Protein AF-A0A933HPY1-F1 (afdb_monomer)

Solvent-accessible surface area (backbone atoms only — not comparable to full-atom values): 9375 Å² total; per-residue (Å²): 114,73,72,60,55,57,53,52,52,54,50,54,54,52,53,55,49,51,52,52,50,50,52,49,50,52,52,54,58,66,64,65,60,61,65,70,69,59,61,72,70,74,73,77,75,78,82,52,69,38,58,51,26,43,52,50,14,51,53,30,35,53,51,12,51,38,25,48,77,38,31,53,68,50,40,40,66,18,56,28,84,60,54,74,68,50,38,51,50,41,28,58,54,15,53,53,32,37,51,48,13,53,52,26,55,61,50,28,78,56,71,84,40,74,68,52,47,48,54,31,48,53,47,32,54,50,34,54,53,49,49,50,56,54,49,49,32,46,73,72,61,61,27,38,81,66,34,47,65,59,51,50,51,43,50,53,49,31,53,50,32,43,52,67,57,70,49,87,78,74,69,88,80,125

Radius of gyration: 28.78 Å; Cα contacts (8 Å, |Δi|>4): 125; chains: 1; bounding box: 41×93×48 Å

Mean predicted aligned error: 12.58 Å

Structure (mmCIF, N/CA/C/O backbone):
data_AF-A0A933HPY1-F1
#
_entry.id   AF-A0A933HPY1-F1
#
loop_
_atom_site.group_PDB
_atom_site.id
_atom_site.type_symbol
_atom_site.label_atom_id
_atom_site.label_alt_id
_atom_site.label_comp_id
_atom_site.label_asym_id
_atom_site.label_entity_id
_atom_site.label_seq_id
_atom_site.pdbx_PDB_ins_code
_atom_site.Cartn_x
_atom_site.Cartn_y
_atom_site.Cartn_z
_atom_site.occupancy
_atom_site.B_iso_or_equiv
_atom_site.auth_seq_id
_atom_site.auth_comp_id
_atom_site.auth_asym_id
_atom_site.auth_atom_id
_atom_site.pdbx_PDB_model_num
ATOM 1 N N . MET A 1 1 ? -21.398 79.860 20.819 1.00 59.62 1 MET A N 1
ATOM 2 C CA . MET A 1 1 ? -22.194 78.677 21.215 1.00 59.62 1 MET A CA 1
ATOM 3 C C . MET A 1 1 ? -22.710 77.888 20.003 1.00 59.62 1 MET A C 1
ATOM 5 O O . MET A 1 1 ? -22.337 76.733 19.887 1.00 59.62 1 MET A O 1
ATOM 9 N N . ALA A 1 2 ? -23.441 78.477 19.041 1.00 58.47 2 ALA A N 1
ATOM 10 C CA . ALA A 1 2 ? -24.028 77.730 17.905 1.00 58.47 2 ALA A CA 1
ATOM 11 C C . ALA A 1 2 ? -23.022 77.028 16.953 1.00 58.47 2 ALA A C 1
ATOM 13 O O . ALA A 1 2 ? -23.295 75.943 16.454 1.00 58.47 2 ALA A O 1
ATOM 14 N N . ARG A 1 3 ? -21.830 77.607 16.740 1.00 51.53 3 ARG A N 1
ATOM 15 C CA . ARG A 1 3 ? -20.789 77.033 15.859 1.00 51.53 3 ARG A CA 1
ATOM 16 C C . ARG A 1 3 ? -20.124 75.760 16.406 1.00 51.53 3 ARG A C 1
ATOM 18 O O . ARG A 1 3 ? -19.636 74.966 15.616 1.00 51.53 3 ARG A O 1
ATOM 25 N N . LEU A 1 4 ? -20.104 75.573 17.730 1.00 56.22 4 LEU A N 1
ATOM 26 C CA . LEU A 1 4 ? -19.510 74.386 18.365 1.00 56.22 4 LEU A CA 1
ATOM 27 C C . LEU A 1 4 ? -20.467 73.188 18.327 1.00 56.22 4 LEU A C 1
ATOM 29 O O . LEU A 1 4 ? -20.022 72.070 18.099 1.00 56.22 4 LEU A O 1
ATOM 33 N N . ALA A 1 5 ? -21.777 73.430 18.451 1.00 60.03 5 ALA A N 1
ATOM 34 C CA . ALA A 1 5 ? -22.790 72.384 18.310 1.00 60.03 5 ALA A CA 1
ATOM 35 C C . ALA A 1 5 ? -22.817 71.800 16.885 1.00 60.03 5 ALA A C 1
ATOM 37 O O . ALA A 1 5 ? -22.837 70.587 16.731 1.00 60.03 5 ALA A O 1
ATOM 38 N N . ALA A 1 6 ? -22.712 72.649 15.854 1.00 60.28 6 ALA A N 1
ATOM 39 C CA . ALA A 1 6 ? -22.696 72.208 14.455 1.00 60.28 6 ALA A CA 1
ATOM 40 C C . ALA A 1 6 ? -21.450 71.379 14.075 1.00 60.28 6 ALA A C 1
ATOM 42 O O . ALA A 1 6 ? -21.525 70.511 13.210 1.00 60.28 6 ALA A O 1
ATOM 43 N N . LEU A 1 7 ? -20.302 71.635 14.717 1.00 55.88 7 LEU A N 1
ATOM 44 C CA . LEU A 1 7 ? -19.085 70.838 14.519 1.00 55.88 7 LEU A CA 1
ATOM 45 C C . LEU A 1 7 ? -19.160 69.488 15.248 1.00 55.88 7 LEU A C 1
ATOM 47 O O . LEU A 1 7 ? -18.634 68.504 14.739 1.00 55.88 7 LEU A O 1
ATOM 51 N N . SER A 1 8 ? -19.847 69.433 16.396 1.00 64.56 8 SER A N 1
ATOM 52 C CA . SER A 1 8 ? -20.102 68.185 17.126 1.00 64.56 8 SER A CA 1
ATOM 53 C C . SER A 1 8 ? -21.007 67.245 16.329 1.00 64.56 8 SER A C 1
ATOM 55 O O . SER A 1 8 ? -20.673 66.079 16.156 1.00 64.56 8 SER A O 1
ATOM 57 N N . THR A 1 9 ? -22.108 67.762 15.774 1.00 67.69 9 THR A N 1
ATOM 58 C CA . THR A 1 9 ? -23.056 66.960 14.983 1.00 67.69 9 THR A CA 1
ATOM 59 C C . THR A 1 9 ? -22.447 66.476 13.668 1.00 67.69 9 THR A C 1
ATOM 61 O O . THR A 1 9 ? -22.683 65.346 13.257 1.00 67.69 9 THR A O 1
ATOM 64 N N . ALA A 1 10 ? -21.615 67.302 13.022 1.00 63.12 10 ALA A N 1
ATOM 65 C CA . ALA A 1 10 ? -20.914 66.905 11.802 1.00 63.12 10 ALA A CA 1
ATOM 66 C C . ALA A 1 10 ? -19.878 65.793 12.055 1.00 63.12 10 ALA A C 1
ATOM 68 O O . ALA A 1 10 ? -19.664 64.952 11.185 1.00 63.12 10 ALA A O 1
ATOM 69 N N . GLY A 1 11 ? -19.250 65.768 13.238 1.00 64.75 11 GLY A N 1
ATOM 70 C CA . GLY A 1 11 ? -18.350 64.686 13.645 1.00 64.75 11 GLY A CA 1
ATOM 71 C C . GLY A 1 11 ? -19.079 63.351 13.817 1.00 64.75 11 GLY A C 1
ATOM 72 O O . GLY A 1 11 ? -18.647 62.345 13.256 1.00 64.75 11 GLY A O 1
ATOM 73 N N . GLU A 1 12 ? -20.221 63.359 14.509 1.00 69.62 12 GLU A N 1
ATOM 74 C CA . GLU A 1 12 ? -21.038 62.157 14.741 1.00 69.62 12 GLU A CA 1
ATOM 75 C C . GLU A 1 12 ? -21.613 61.575 13.438 1.00 69.62 12 GLU A C 1
ATOM 77 O O . GLU A 1 12 ? -21.634 60.357 13.254 1.00 69.62 12 GLU A O 1
ATOM 82 N N . GLU A 1 13 ? -22.031 62.419 12.488 1.00 66.38 13 GLU A N 1
ATOM 83 C CA . GLU A 1 13 ? -22.542 61.956 11.189 1.00 66.38 13 GLU A CA 1
ATOM 84 C C . GLU A 1 13 ? -21.464 61.272 10.331 1.00 66.38 13 GLU A C 1
ATOM 86 O O . GLU A 1 13 ? -21.745 60.278 9.650 1.00 66.38 13 GLU A O 1
ATOM 91 N N . VAL A 1 14 ? -20.219 61.759 10.383 1.00 68.56 14 VAL A N 1
ATOM 92 C CA . VAL A 1 14 ? -19.082 61.150 9.671 1.00 68.56 14 VAL A CA 1
ATOM 93 C C . VAL A 1 14 ? -18.696 59.810 10.302 1.00 68.56 14 VAL A C 1
ATOM 95 O O . VAL A 1 14 ? -18.417 58.848 9.580 1.00 68.56 14 VAL A O 1
ATOM 98 N N . GLU A 1 15 ? -18.735 59.711 11.630 1.00 72.50 15 GLU A N 1
ATOM 99 C CA . GLU A 1 15 ? -18.436 58.477 12.361 1.00 72.50 15 GLU A CA 1
ATOM 100 C C . GLU A 1 15 ? -19.487 57.388 12.081 1.00 72.50 15 GLU A C 1
ATOM 102 O O . GLU A 1 15 ? -19.137 56.273 11.684 1.00 72.50 15 GLU A O 1
ATOM 107 N N . LEU A 1 16 ? -20.777 57.744 12.108 1.00 69.06 16 LEU A N 1
ATOM 108 C CA . LEU A 1 16 ? -21.887 56.847 11.756 1.00 69.06 16 LEU A CA 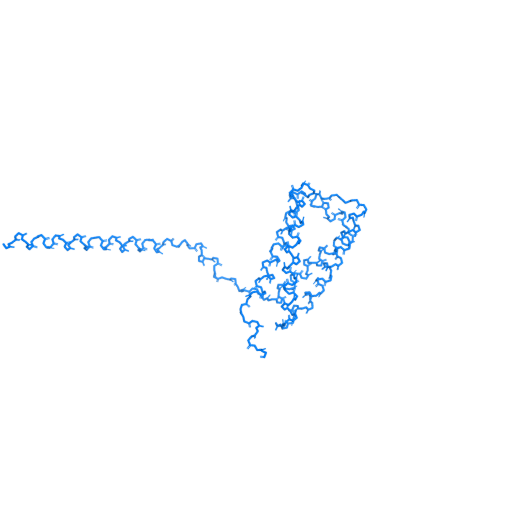1
ATOM 109 C C . LEU A 1 16 ? -21.843 56.381 10.290 1.00 69.06 16 LEU A C 1
ATOM 111 O O . LEU A 1 16 ? -22.226 55.247 9.982 1.00 69.06 16 LEU A O 1
ATOM 115 N N . SER A 1 17 ? -21.383 57.231 9.367 1.00 77.62 17 SER A N 1
ATOM 116 C CA . SER A 1 17 ? -21.189 56.860 7.959 1.00 77.62 17 SER A CA 1
ATOM 117 C C . SER A 1 17 ? -20.082 55.813 7.802 1.00 77.62 17 SER A C 1
ATOM 119 O O . SER A 1 17 ? -20.268 54.818 7.094 1.00 77.62 17 SER A O 1
ATOM 121 N N . ASN A 1 18 ? -18.956 55.993 8.494 1.00 79.19 18 ASN A N 1
ATOM 122 C CA . ASN A 1 18 ? -17.835 55.054 8.452 1.00 79.19 18 ASN A CA 1
ATOM 123 C C . ASN A 1 18 ? -18.205 53.696 9.059 1.00 79.19 18 ASN A C 1
ATOM 125 O O . ASN A 1 18 ? -17.916 52.664 8.453 1.00 79.19 18 ASN A O 1
ATOM 129 N N . GLU A 1 19 ? -18.909 53.671 10.192 1.00 80.38 19 GLU A N 1
ATOM 130 C CA . GLU A 1 19 ? -19.379 52.419 10.795 1.00 80.38 19 GLU A CA 1
ATOM 131 C C . GLU A 1 19 ? -20.317 51.651 9.859 1.00 80.38 19 GLU A C 1
ATOM 133 O O . GLU A 1 19 ? -20.156 50.446 9.661 1.00 80.38 19 GLU A O 1
ATOM 138 N N . ARG A 1 20 ? -21.258 52.344 9.205 1.00 81.81 20 ARG A N 1
ATOM 139 C CA . ARG A 1 20 ? -22.164 51.718 8.230 1.00 81.81 20 ARG A CA 1
ATOM 140 C C . ARG A 1 20 ? -21.413 51.144 7.031 1.00 81.81 20 ARG A C 1
ATOM 142 O O . ARG A 1 20 ? -21.762 50.057 6.571 1.00 81.81 20 ARG A O 1
ATOM 149 N N . GLN A 1 21 ? -20.376 51.825 6.545 1.00 78.69 21 GLN A N 1
ATOM 150 C CA . GLN A 1 21 ? -19.538 51.323 5.453 1.00 78.69 21 GLN A CA 1
ATOM 151 C C . GLN A 1 21 ? -18.713 50.101 5.866 1.00 78.69 21 GLN A C 1
ATOM 153 O O . GLN A 1 21 ? -18.632 49.139 5.102 1.00 78.69 21 GLN A O 1
ATOM 158 N N . VAL A 1 22 ? -18.160 50.094 7.081 1.00 76.81 22 VAL A N 1
ATOM 159 C CA . VAL A 1 22 ? -17.420 48.947 7.628 1.00 76.81 22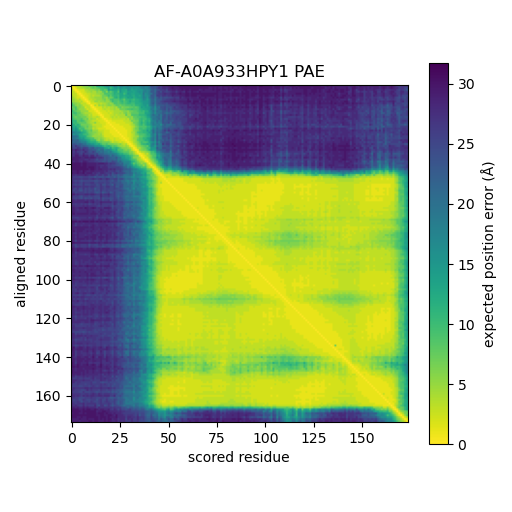 VAL A CA 1
ATOM 160 C C . VAL A 1 22 ? -18.348 47.750 7.824 1.00 76.81 22 VAL A C 1
ATOM 162 O O . VAL A 1 22 ? -18.015 46.644 7.399 1.00 76.81 22 VAL A O 1
ATOM 165 N N . LEU A 1 23 ? -19.542 47.953 8.387 1.00 77.69 23 LEU A N 1
ATOM 166 C CA . LEU A 1 23 ? -20.532 46.887 8.554 1.00 77.69 23 LEU A CA 1
ATOM 167 C C . LEU A 1 23 ? -21.013 46.339 7.208 1.00 77.69 23 LEU A C 1
ATOM 169 O O . LEU A 1 23 ? -21.127 45.123 7.050 1.00 77.69 23 LEU A O 1
ATOM 173 N N . PHE A 1 24 ? -21.218 47.202 6.212 1.00 76.62 24 PHE A N 1
ATOM 174 C CA . PHE A 1 24 ? -21.558 46.776 4.857 1.00 76.62 24 PHE A CA 1
ATOM 175 C C . PHE A 1 24 ? -20.419 45.975 4.208 1.00 76.62 24 PHE A C 1
ATOM 177 O O . PHE A 1 24 ? -20.658 44.899 3.658 1.00 76.62 24 PHE A O 1
ATOM 184 N N . ALA A 1 25 ? -19.168 46.430 4.333 1.00 72.31 25 ALA A N 1
ATOM 185 C CA . ALA A 1 25 ? -17.995 45.717 3.830 1.00 72.31 25 ALA A CA 1
ATOM 186 C C . ALA A 1 25 ? -17.813 44.347 4.506 1.00 72.31 25 ALA A C 1
ATOM 188 O O . ALA A 1 25 ? -17.561 43.353 3.822 1.00 72.31 25 ALA A O 1
ATOM 189 N N . LEU A 1 26 ? -18.017 44.259 5.825 1.00 74.62 26 LEU A N 1
ATOM 190 C CA . LEU A 1 26 ? -17.985 43.002 6.579 1.00 74.62 26 LEU A CA 1
ATOM 191 C C . LEU A 1 26 ? -19.121 42.058 6.168 1.00 74.62 26 LEU A C 1
ATOM 193 O O . LEU A 1 26 ? -18.908 40.851 6.041 1.00 74.62 26 LEU A O 1
ATOM 197 N N . GLN A 1 27 ? -20.317 42.587 5.911 1.00 78.88 27 GLN A N 1
ATOM 198 C CA . GLN A 1 27 ? -21.464 41.797 5.468 1.00 78.88 27 GLN A CA 1
ATOM 199 C C . GLN A 1 27 ? -21.262 41.238 4.052 1.00 78.88 27 GLN A C 1
ATOM 201 O O . GLN A 1 27 ? -21.536 40.060 3.814 1.00 78.88 27 GLN A O 1
ATOM 206 N N . VAL A 1 28 ? -20.698 42.031 3.136 1.00 69.19 28 VAL A N 1
ATOM 207 C CA . VAL A 1 28 ? -20.332 41.589 1.780 1.00 69.19 28 VAL A CA 1
ATOM 208 C C . VAL A 1 28 ? -19.180 40.579 1.814 1.00 69.19 28 VAL A C 1
ATOM 210 O O . VAL A 1 28 ? -19.242 39.561 1.124 1.00 69.19 28 VAL A O 1
ATOM 213 N N . ALA A 1 29 ? -18.157 40.797 2.647 1.00 62.09 29 ALA A N 1
ATOM 214 C CA . ALA A 1 29 ? -17.054 39.851 2.829 1.00 62.09 29 ALA A CA 1
ATOM 215 C C . ALA A 1 29 ? -17.542 38.504 3.393 1.00 62.09 29 ALA A C 1
ATOM 217 O O . ALA A 1 29 ? -17.118 37.448 2.924 1.00 62.09 29 ALA A O 1
ATOM 218 N N . ARG A 1 30 ? -18.500 38.523 4.330 1.00 63.53 30 ARG A N 1
ATOM 219 C CA . ARG A 1 30 ? -19.129 37.318 4.897 1.00 63.53 30 ARG A CA 1
ATOM 220 C C . ARG A 1 30 ? -20.013 36.570 3.892 1.00 63.53 30 ARG A C 1
ATOM 222 O O . ARG A 1 30 ? -20.134 35.352 3.992 1.00 63.53 30 ARG A O 1
ATOM 229 N N . GLN A 1 31 ? -20.618 37.264 2.926 1.00 63.78 31 GLN A N 1
ATOM 230 C CA . GLN A 1 31 ? -21.444 36.649 1.877 1.00 63.78 31 GLN A CA 1
ATOM 231 C C . GLN A 1 31 ? -20.636 36.032 0.725 1.00 63.78 31 GLN A C 1
ATOM 233 O O . GLN A 1 31 ? -21.174 35.225 -0.029 1.00 63.78 31 GLN A O 1
ATOM 238 N N . ARG A 1 32 ? -19.337 36.335 0.609 1.00 57.72 32 ARG A N 1
ATOM 239 C CA . ARG A 1 32 ? -18.425 35.724 -0.372 1.00 57.72 32 ARG A CA 1
ATOM 240 C C . ARG A 1 32 ? -17.769 34.438 0.137 1.00 57.72 32 ARG A C 1
ATOM 242 O O . ARG A 1 32 ? -16.607 34.180 -0.161 1.00 57.72 32 ARG A O 1
ATOM 249 N N . VAL A 1 33 ? -18.497 33.604 0.874 1.00 57.22 33 VAL A N 1
ATOM 250 C CA . VAL A 1 33 ? -18.100 32.197 1.015 1.00 57.22 33 VAL A CA 1
ATOM 251 C C . VAL A 1 33 ? -18.702 31.466 -0.184 1.00 57.22 33 VAL A C 1
ATOM 253 O O . VAL A 1 33 ? -19.914 31.242 -0.195 1.00 57.22 33 VAL A O 1
ATOM 256 N N . PRO A 1 34 ? -17.918 31.144 -1.231 1.00 50.94 34 PRO A N 1
ATOM 257 C CA . PRO A 1 34 ? -18.451 30.467 -2.401 1.00 50.94 34 PRO A CA 1
ATOM 258 C C . PRO A 1 34 ? -19.108 29.154 -1.970 1.00 50.94 34 PRO A C 1
ATOM 260 O O . PRO A 1 34 ? -18.490 28.293 -1.343 1.00 50.94 34 PRO A O 1
ATOM 263 N N . SER A 1 35 ? -20.378 29.004 -2.335 1.00 55.34 35 SER A N 1
ATOM 264 C CA . SER A 1 35 ? -21.245 27.844 -2.090 1.00 55.34 35 SER A CA 1
ATOM 265 C C . SER A 1 35 ? -20.639 26.505 -2.536 1.00 55.34 35 SER A C 1
ATOM 267 O O . SER A 1 35 ? -21.053 25.451 -2.059 1.00 55.34 35 SER A O 1
ATOM 269 N N . VAL A 1 36 ? -19.603 26.543 -3.376 1.00 52.84 36 VAL A N 1
ATOM 270 C CA . VAL A 1 36 ? -18.793 25.390 -3.791 1.00 52.84 36 VAL A CA 1
ATOM 271 C C . VAL A 1 36 ? -18.059 24.736 -2.608 1.00 52.84 36 VAL A C 1
ATOM 273 O O . VAL A 1 36 ? -18.010 23.511 -2.531 1.00 52.84 36 VAL A O 1
ATOM 276 N N . ILE A 1 37 ? -17.567 25.512 -1.632 1.00 51.62 37 ILE A N 1
ATOM 277 C CA . ILE A 1 37 ? -16.881 24.967 -0.441 1.00 51.62 37 ILE A CA 1
ATOM 278 C C . ILE A 1 37 ? -17.879 24.257 0.490 1.00 51.62 37 ILE A C 1
ATOM 280 O O . ILE A 1 37 ? -17.556 23.243 1.109 1.00 51.62 37 ILE A O 1
ATOM 284 N N . LEU A 1 38 ? -19.124 24.741 0.550 1.00 49.56 38 LEU A N 1
ATOM 285 C CA . LEU A 1 38 ? -20.181 24.156 1.381 1.00 49.56 38 LEU A CA 1
ATOM 286 C C . LEU A 1 38 ? -20.810 22.898 0.758 1.00 49.56 38 LEU A C 1
ATOM 288 O O . LEU A 1 38 ? -21.282 22.028 1.491 1.00 49.56 38 LEU A O 1
ATOM 292 N N . ALA A 1 39 ? -20.801 22.769 -0.571 1.00 49.28 39 ALA A N 1
ATOM 293 C CA . ALA A 1 39 ? -21.365 21.611 -1.266 1.00 49.28 39 ALA A CA 1
ATOM 294 C C . ALA A 1 39 ? -20.513 20.335 -1.104 1.00 49.28 39 ALA A C 1
ATOM 296 O O . ALA A 1 39 ? -21.068 19.242 -1.010 1.00 49.28 39 ALA A O 1
ATOM 297 N N . VAL A 1 40 ? -19.186 20.460 -0.978 1.00 52.22 40 VAL A N 1
ATOM 298 C CA . VAL A 1 40 ? -18.273 19.320 -0.740 1.00 52.22 40 VAL A CA 1
ATOM 299 C C . VAL A 1 40 ? -18.460 18.697 0.655 1.00 52.22 40 VAL A C 1
ATOM 301 O O . VAL A 1 40 ? -18.217 17.510 0.849 1.00 52.22 40 VAL A O 1
ATOM 304 N N . GLN A 1 41 ? -18.944 19.464 1.635 1.00 50.50 41 GLN A N 1
ATOM 305 C CA . GLN A 1 41 ? -19.038 19.034 3.037 1.00 50.50 41 GLN A CA 1
ATOM 306 C C . GLN A 1 41 ? -20.284 18.190 3.367 1.00 50.50 41 GLN A C 1
ATOM 308 O O . GLN A 1 41 ? -20.329 17.553 4.416 1.00 50.50 41 GLN A O 1
ATOM 313 N N . LYS A 1 42 ? -21.322 18.175 2.520 1.00 46.34 42 LYS A N 1
ATOM 314 C CA . LYS A 1 42 ? -22.682 17.828 2.982 1.00 46.34 42 LYS A CA 1
ATOM 315 C C . LYS A 1 42 ? -23.138 16.370 2.809 1.00 46.34 42 LYS A C 1
ATOM 317 O O . LYS A 1 42 ? -24.265 16.075 3.191 1.00 46.34 42 LYS A O 1
ATOM 322 N N . GLY A 1 43 ? -22.318 15.455 2.277 1.00 45.44 43 GLY A N 1
ATOM 323 C CA . GLY A 1 43 ? -22.812 14.110 1.912 1.00 45.44 43 GLY A CA 1
ATOM 324 C C . GLY A 1 43 ? -21.910 12.899 2.169 1.00 45.44 43 GLY A C 1
ATOM 325 O O . GLY A 1 43 ? -22.402 11.772 2.140 1.00 45.44 43 GLY A O 1
ATOM 326 N N . ALA A 1 44 ? -20.615 13.071 2.435 1.00 52.62 44 ALA A N 1
ATOM 327 C CA . ALA A 1 44 ? -19.721 11.926 2.598 1.00 52.62 44 ALA A CA 1
ATOM 328 C C . ALA A 1 44 ? -19.763 11.405 4.041 1.00 52.62 44 ALA A C 1
ATOM 330 O O . ALA A 1 44 ? -19.087 11.921 4.930 1.00 52.62 44 ALA A O 1
ATOM 331 N N . LYS A 1 45 ? -20.546 10.348 4.287 1.00 70.31 45 LYS A N 1
ATOM 332 C CA . LYS A 1 45 ? -20.397 9.566 5.520 1.00 70.31 45 LYS A CA 1
ATOM 333 C C . LYS A 1 45 ? -18.944 9.066 5.582 1.00 70.31 45 LYS A C 1
ATOM 335 O O . LYS A 1 45 ? -18.519 8.408 4.630 1.00 70.31 45 LYS A O 1
ATOM 340 N N . PRO A 1 46 ? -18.182 9.347 6.656 1.00 75.56 46 PRO A N 1
ATOM 341 C CA . PRO A 1 46 ? -16.789 8.931 6.736 1.00 75.56 46 PRO A CA 1
ATOM 342 C C . PRO A 1 46 ? -16.697 7.414 6.572 1.00 75.56 46 PRO A C 1
ATOM 344 O O . PRO A 1 46 ? -17.451 6.663 7.203 1.00 75.56 46 PRO A O 1
ATOM 347 N N . MET A 1 47 ? -15.797 6.974 5.690 1.00 87.19 47 MET A N 1
ATOM 348 C CA . MET A 1 47 ? -15.599 5.557 5.401 1.00 87.19 47 MET A CA 1
ATOM 349 C C . MET A 1 47 ? -15.266 4.805 6.695 1.00 87.19 47 MET A C 1
ATOM 351 O O . MET A 1 47 ? -14.518 5.286 7.548 1.00 87.19 47 MET A O 1
ATOM 355 N N . LYS A 1 48 ? -15.835 3.608 6.855 1.00 92.56 48 LYS A N 1
ATOM 356 C CA . LYS A 1 48 ? -15.493 2.726 7.974 1.00 92.56 48 LYS A CA 1
ATOM 357 C C . LYS A 1 48 ? -14.117 2.102 7.739 1.00 92.56 48 LYS A C 1
ATOM 359 O O . LYS A 1 48 ? -13.802 1.740 6.608 1.00 92.56 48 LYS A O 1
ATOM 364 N N . LEU A 1 49 ? -13.355 1.883 8.814 1.00 93.75 49 LEU A N 1
ATOM 365 C CA . LEU A 1 49 ? -12.061 1.189 8.751 1.00 93.75 49 LEU A CA 1
ATOM 366 C C . LEU A 1 49 ? -12.186 -0.189 8.083 1.00 93.75 49 LEU A C 1
ATOM 368 O O . LEU A 1 49 ? -11.340 -0.573 7.287 1.00 93.75 49 LEU A O 1
ATOM 372 N N . SER A 1 50 ? -13.286 -0.897 8.342 1.00 95.00 50 SER A N 1
ATOM 373 C CA . SER A 1 50 ? -13.569 -2.191 7.720 1.00 95.00 50 SER A CA 1
ATOM 374 C C . SER A 1 50 ? -13.680 -2.123 6.197 1.00 95.00 50 SER A C 1
ATOM 376 O O . SER A 1 50 ? -13.170 -2.989 5.491 1.00 95.00 50 SER A O 1
ATOM 378 N N . THR A 1 51 ? -14.331 -1.085 5.673 1.00 96.56 51 THR A N 1
ATOM 379 C CA . THR A 1 51 ? -14.441 -0.855 4.231 1.00 96.56 51 THR A CA 1
ATOM 380 C C . THR A 1 51 ? -13.084 -0.496 3.645 1.00 96.56 51 THR A C 1
ATOM 382 O O . THR A 1 51 ? -12.702 -1.053 2.621 1.00 96.56 51 THR A O 1
ATOM 385 N N . PHE A 1 52 ? -12.333 0.374 4.321 1.00 97.12 52 PHE A N 1
ATOM 386 C CA . PHE A 1 52 ? -10.995 0.759 3.887 1.00 97.12 52 PHE A CA 1
ATOM 387 C C . PHE A 1 52 ? -10.041 -0.439 3.816 1.00 97.12 52 PHE A C 1
ATOM 389 O O . PHE A 1 52 ? -9.434 -0.666 2.775 1.00 97.12 52 PHE A O 1
ATOM 396 N N . LEU A 1 53 ? -9.968 -1.256 4.871 1.00 97.88 53 LEU A N 1
ATOM 397 C CA . LEU A 1 53 ? -9.121 -2.452 4.893 1.00 97.88 53 LEU A CA 1
ATOM 398 C C . LEU A 1 53 ? -9.549 -3.486 3.844 1.00 97.88 53 LEU A C 1
ATOM 400 O O . LEU A 1 53 ? -8.696 -4.153 3.273 1.00 97.88 53 LEU A O 1
ATOM 404 N N . ALA A 1 54 ? -10.844 -3.596 3.531 1.00 98.31 54 ALA A N 1
ATOM 405 C CA . ALA A 1 54 ? -11.301 -4.447 2.433 1.00 98.31 54 ALA A CA 1
ATOM 406 C C . ALA A 1 54 ? -10.812 -3.942 1.063 1.00 98.31 54 ALA A C 1
ATOM 408 O O . ALA A 1 54 ? -10.360 -4.740 0.247 1.00 98.31 54 ALA A O 1
ATOM 409 N N . ILE A 1 55 ? -10.879 -2.630 0.819 1.00 98.06 55 ILE A N 1
ATOM 410 C CA . ILE A 1 55 ? -10.381 -2.013 -0.419 1.00 98.06 55 ILE A CA 1
ATOM 411 C C . ILE A 1 55 ? -8.862 -2.184 -0.520 1.00 98.06 55 ILE A C 1
ATOM 413 O O . ILE A 1 55 ? -8.371 -2.643 -1.548 1.00 98.06 55 ILE A O 1
ATOM 417 N N . ALA A 1 56 ? -8.128 -1.887 0.556 1.00 97.81 56 ALA A N 1
ATOM 418 C CA . ALA A 1 56 ? -6.683 -2.080 0.615 1.00 97.81 56 ALA A CA 1
ATOM 419 C C . ALA A 1 56 ? -6.308 -3.544 0.343 1.00 97.81 56 ALA A C 1
ATOM 421 O O . ALA A 1 56 ? -5.431 -3.799 -0.474 1.00 97.81 56 ALA A O 1
ATOM 422 N N . ALA A 1 57 ? -7.019 -4.506 0.944 1.00 98.50 57 ALA A N 1
ATOM 423 C CA . ALA A 1 57 ? -6.796 -5.930 0.698 1.00 98.50 57 ALA A CA 1
ATOM 424 C C . ALA A 1 57 ? -6.897 -6.290 -0.790 1.00 98.50 57 ALA A C 1
ATOM 426 O O . ALA A 1 57 ? -6.040 -6.992 -1.318 1.00 98.50 57 ALA A O 1
ATOM 427 N N . VAL A 1 58 ? -7.928 -5.790 -1.476 1.00 98.38 58 VAL A N 1
ATOM 428 C CA . VAL A 1 58 ? -8.125 -6.047 -2.909 1.00 98.38 58 VAL A CA 1
ATOM 429 C C . VAL A 1 58 ? -7.017 -5.406 -3.743 1.00 98.38 58 VAL A C 1
ATOM 431 O O . VAL A 1 58 ? -6.486 -6.063 -4.631 1.00 98.38 58 VAL A O 1
ATOM 434 N N . ILE A 1 59 ? -6.634 -4.162 -3.446 1.00 97.62 59 ILE A N 1
ATOM 435 C CA . ILE A 1 59 ? -5.572 -3.458 -4.182 1.00 97.62 59 ILE A CA 1
ATOM 436 C C . ILE A 1 59 ? -4.237 -4.196 -4.038 1.00 97.62 59 ILE A C 1
ATOM 438 O O . ILE A 1 59 ? -3.641 -4.569 -5.046 1.00 97.62 59 ILE A O 1
ATOM 442 N N . TYR A 1 60 ? -3.808 -4.474 -2.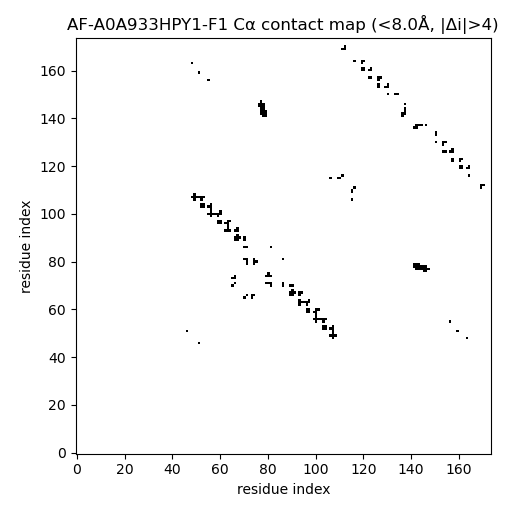804 1.00 98.00 60 TYR A N 1
ATOM 443 C CA . TYR A 1 60 ? -2.580 -5.228 -2.541 1.00 98.00 60 TYR A CA 1
ATOM 444 C C . TYR A 1 60 ? -2.625 -6.631 -3.157 1.00 98.00 60 TYR A C 1
ATOM 446 O O . TYR A 1 60 ? -1.614 -7.113 -3.657 1.00 98.00 60 TYR A O 1
ATOM 454 N N . GLY A 1 61 ? -3.798 -7.271 -3.169 1.00 98.00 61 GLY A N 1
ATOM 455 C CA . GLY A 1 61 ? -3.993 -8.569 -3.805 1.00 98.00 61 GLY A CA 1
ATOM 456 C C . GLY A 1 61 ? -3.814 -8.516 -5.322 1.00 98.00 61 GLY A C 1
ATOM 457 O O . GLY A 1 61 ? -3.113 -9.355 -5.873 1.00 98.00 61 GLY A O 1
ATOM 458 N N . ILE A 1 62 ? -4.401 -7.526 -6.002 1.00 96.19 62 ILE A N 1
ATOM 459 C CA . ILE A 1 62 ? -4.278 -7.367 -7.460 1.00 96.19 62 ILE A CA 1
ATOM 460 C C . ILE A 1 62 ? -2.827 -7.082 -7.855 1.00 96.19 62 ILE A C 1
ATOM 462 O O . ILE A 1 62 ? -2.307 -7.752 -8.746 1.00 96.19 62 ILE A O 1
ATOM 466 N N . PHE A 1 63 ? -2.172 -6.131 -7.182 1.00 94.25 63 PHE A N 1
ATOM 467 C CA . PHE A 1 63 ? -0.769 -5.800 -7.448 1.00 94.25 63 PHE A CA 1
ATOM 468 C C . PHE A 1 63 ? 0.142 -6.988 -7.144 1.00 94.25 63 PHE A C 1
ATOM 470 O O . PHE A 1 63 ? 0.886 -7.428 -8.015 1.00 94.25 63 PHE A O 1
ATOM 477 N N . GLY A 1 64 ? 0.002 -7.588 -5.9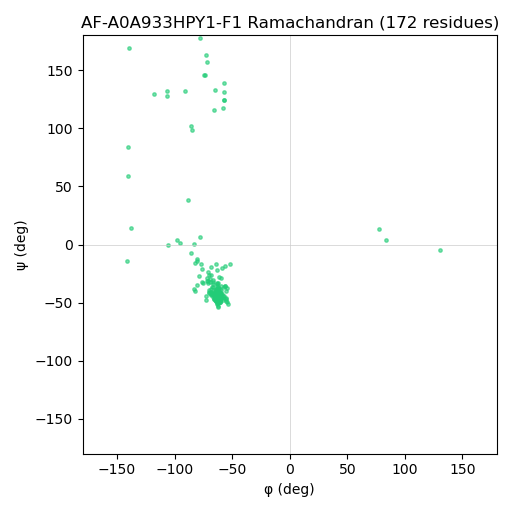59 1.00 96.81 64 GLY A N 1
ATOM 478 C CA . GLY A 1 64 ? 0.806 -8.736 -5.556 1.00 96.81 64 GLY A CA 1
ATOM 479 C C . GLY A 1 64 ? 0.638 -9.940 -6.484 1.00 96.81 64 GLY A C 1
ATOM 480 O O . GLY A 1 64 ? 1.620 -10.567 -6.860 1.00 96.81 64 GLY A O 1
ATOM 481 N N . VAL A 1 65 ? -0.580 -10.265 -6.922 1.00 97.94 65 VAL A N 1
ATOM 482 C CA . VAL A 1 65 ? -0.792 -11.369 -7.875 1.00 97.94 65 VAL A CA 1
ATOM 483 C C . VAL A 1 65 ? -0.227 -11.030 -9.257 1.00 97.94 65 VAL A C 1
ATOM 485 O O . VAL A 1 65 ? 0.417 -11.883 -9.869 1.00 97.94 65 VAL A O 1
ATOM 488 N N . GLY A 1 66 ? -0.433 -9.804 -9.745 1.00 96.00 66 GLY A N 1
ATOM 489 C CA . GLY A 1 66 ? 0.088 -9.357 -11.038 1.00 96.00 66 GLY A CA 1
ATOM 490 C C . GLY A 1 66 ? 1.615 -9.409 -11.102 1.00 96.00 66 GLY A C 1
ATOM 491 O O . GLY A 1 66 ? 2.179 -10.019 -12.012 1.00 96.00 66 GLY A O 1
ATOM 492 N N . GLU A 1 67 ? 2.279 -8.848 -10.095 1.00 95.62 67 GLU A N 1
ATOM 493 C CA . GLU A 1 67 ? 3.738 -8.818 -9.972 1.00 95.62 67 GLU A CA 1
ATOM 494 C C . GLU A 1 67 ? 4.341 -10.201 -9.700 1.00 95.62 67 GLU A C 1
ATOM 496 O O . GLU A 1 67 ? 5.440 -10.501 -10.167 1.00 95.62 67 GLU A O 1
ATOM 501 N N . LEU A 1 68 ? 3.628 -11.082 -8.994 1.00 97.81 68 LEU A N 1
ATOM 502 C CA . LEU A 1 68 ? 4.107 -12.438 -8.736 1.00 97.81 68 LEU A CA 1
ATOM 503 C C . LEU A 1 68 ? 4.048 -13.319 -9.995 1.00 97.81 68 LEU A C 1
ATOM 505 O O . LEU A 1 68 ? 5.009 -14.026 -10.314 1.00 97.81 68 LEU A O 1
ATOM 509 N N . LEU A 1 69 ? 2.918 -13.300 -10.707 1.00 97.75 69 LEU A N 1
ATOM 510 C CA . LEU A 1 69 ? 2.681 -14.204 -11.836 1.00 97.75 69 LEU A CA 1
ATOM 511 C C . LEU A 1 69 ? 3.315 -13.699 -13.133 1.00 97.75 69 LEU A C 1
ATOM 513 O O . LEU A 1 69 ? 3.873 -14.491 -13.893 1.00 97.75 69 LEU A O 1
ATOM 517 N N . ALA A 1 70 ? 3.249 -12.393 -13.384 1.00 96.62 70 ALA A N 1
ATOM 518 C CA . ALA A 1 70 ? 3.633 -11.791 -14.656 1.00 96.62 70 ALA A CA 1
ATOM 519 C C . ALA A 1 70 ? 4.372 -10.450 -14.454 1.00 96.62 70 ALA A C 1
ATOM 521 O O . ALA A 1 70 ? 3.923 -9.425 -14.969 1.00 96.62 70 ALA A O 1
ATOM 522 N N . PRO A 1 71 ? 5.513 -10.424 -13.731 1.00 96.31 71 PRO A N 1
ATOM 523 C CA . PRO A 1 71 ? 6.197 -9.182 -13.349 1.00 96.31 71 PRO A CA 1
ATOM 524 C C . PRO A 1 71 ? 6.577 -8.309 -14.547 1.00 96.31 71 PRO A C 1
ATOM 526 O O . PRO A 1 71 ? 6.361 -7.101 -14.523 1.00 96.31 71 PRO A O 1
ATOM 529 N N . ALA A 1 72 ? 7.117 -8.915 -15.611 1.00 95.62 72 ALA A N 1
ATOM 530 C CA . ALA A 1 72 ? 7.551 -8.181 -16.797 1.00 95.62 72 ALA A CA 1
ATOM 531 C C . ALA A 1 72 ? 6.365 -7.529 -17.519 1.00 95.62 72 ALA A C 1
ATOM 533 O O . ALA A 1 72 ? 6.436 -6.366 -17.894 1.00 95.62 72 ALA A O 1
ATOM 534 N N . GLN A 1 73 ? 5.260 -8.255 -17.678 1.00 95.75 73 GLN A N 1
ATOM 535 C CA . GLN A 1 73 ? 4.055 -7.757 -18.336 1.00 95.75 73 GLN A CA 1
ATOM 536 C C . GLN A 1 73 ? 3.355 -6.702 -17.480 1.00 95.75 73 GLN A C 1
ATOM 538 O O . GLN A 1 73 ? 2.893 -5.694 -18.007 1.00 95.75 73 GLN A O 1
ATOM 543 N N . PHE A 1 74 ? 3.296 -6.923 -16.166 1.00 94.19 74 PHE A N 1
ATOM 544 C CA . PHE A 1 74 ? 2.667 -6.007 -15.227 1.00 94.19 74 PHE A CA 1
ATOM 545 C C . PHE A 1 74 ? 3.400 -4.663 -15.205 1.00 94.19 74 PHE A C 1
ATOM 547 O O . PHE A 1 74 ? 2.783 -3.625 -15.443 1.00 94.19 74 PHE A O 1
ATOM 554 N N . LEU A 1 75 ? 4.724 -4.676 -15.026 1.00 92.50 75 LEU A N 1
ATOM 555 C CA . LEU A 1 75 ? 5.521 -3.449 -14.979 1.00 92.50 75 LEU A CA 1
ATOM 556 C C . LEU A 1 75 ? 5.762 -2.815 -16.362 1.00 92.50 75 LEU A C 1
ATOM 558 O O . LEU A 1 75 ? 5.936 -1.598 -16.444 1.00 92.50 75 LEU A O 1
ATOM 562 N N . ALA A 1 76 ? 5.638 -3.565 -17.464 1.00 93.12 76 ALA A N 1
ATOM 563 C CA . ALA A 1 76 ? 5.651 -2.986 -18.812 1.00 93.12 76 ALA A CA 1
ATOM 564 C C . ALA A 1 76 ? 4.501 -1.990 -19.044 1.00 93.12 76 ALA A C 1
ATOM 566 O O . ALA A 1 76 ? 4.671 -1.034 -19.798 1.00 93.12 76 ALA A O 1
ATOM 567 N N . THR A 1 77 ? 3.360 -2.142 -18.356 1.00 89.69 77 THR A N 1
ATOM 568 C CA . THR A 1 77 ? 2.265 -1.148 -18.412 1.00 89.69 77 THR A CA 1
ATOM 569 C C . THR A 1 77 ? 2.678 0.222 -17.863 1.00 89.69 77 THR A C 1
ATOM 571 O O . THR A 1 77 ? 2.095 1.240 -18.227 1.00 89.69 77 THR A O 1
ATOM 574 N N . MET A 1 78 ? 3.723 0.248 -17.032 1.00 88.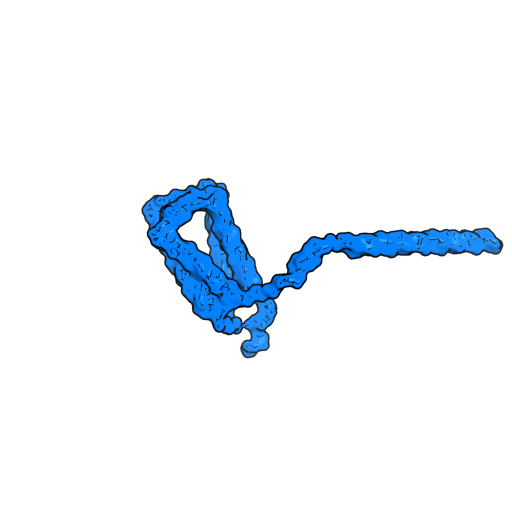19 78 MET A N 1
ATOM 575 C CA . MET A 1 78 ? 4.330 1.444 -16.449 1.00 88.19 78 MET A CA 1
ATOM 576 C C . MET A 1 78 ? 5.578 1.895 -17.227 1.00 88.19 78 MET A C 1
ATOM 578 O O . MET A 1 78 ? 6.241 2.857 -16.840 1.00 88.19 78 MET A O 1
ATOM 582 N N . GLY A 1 79 ? 5.902 1.231 -18.340 1.00 89.44 79 GLY A N 1
ATOM 583 C CA . GLY A 1 79 ? 7.087 1.501 -19.157 1.00 89.44 79 GLY A CA 1
ATOM 584 C C . GLY A 1 79 ? 8.392 0.952 -18.578 1.00 89.44 79 GLY A C 1
ATOM 585 O O . GLY A 1 79 ? 9.458 1.329 -19.050 1.00 89.44 79 GLY A O 1
ATOM 586 N N . VAL A 1 80 ? 8.323 0.072 -17.576 1.00 91.44 80 VAL A N 1
ATOM 587 C CA . VAL A 1 80 ? 9.502 -0.539 -16.951 1.00 91.44 80 VAL A CA 1
ATOM 588 C C . VAL A 1 80 ? 9.850 -1.839 -17.670 1.00 91.44 80 VAL A C 1
ATOM 590 O O . VAL A 1 80 ? 8.994 -2.700 -17.878 1.00 91.44 80 VAL A O 1
ATOM 593 N N . THR A 1 81 ? 11.128 -2.011 -18.006 1.00 93.12 81 THR A N 1
ATOM 594 C CA . THR A 1 81 ? 11.656 -3.261 -18.569 1.00 93.12 81 THR A CA 1
ATOM 595 C C . THR A 1 81 ? 12.489 -3.989 -17.519 1.00 93.12 81 THR A C 1
ATOM 597 O O . THR A 1 81 ? 13.402 -3.409 -16.939 1.00 93.12 81 THR A O 1
ATOM 600 N N . LEU A 1 82 ? 12.193 -5.269 -17.278 1.00 93.69 82 LEU A N 1
ATOM 601 C CA . LEU A 1 82 ? 12.889 -6.081 -16.278 1.00 93.69 82 LEU A CA 1
ATOM 602 C C . LEU A 1 82 ? 13.821 -7.100 -16.937 1.00 93.69 82 LEU A C 1
ATOM 604 O O . LEU A 1 82 ? 13.401 -7.870 -17.801 1.00 93.69 82 LEU A O 1
ATOM 608 N N . ASN A 1 83 ? 15.059 -7.176 -16.451 1.00 94.94 83 ASN A N 1
ATOM 609 C CA . ASN A 1 83 ? 15.919 -8.340 -16.669 1.00 94.94 83 ASN A CA 1
ATOM 610 C C . ASN A 1 83 ? 15.515 -9.498 -15.727 1.00 94.94 83 ASN A C 1
ATOM 612 O O . ASN A 1 83 ? 14.611 -9.360 -14.902 1.00 94.94 83 ASN A O 1
ATOM 616 N N . GLU A 1 84 ? 16.174 -10.654 -15.833 1.00 95.06 84 GLU A N 1
ATOM 617 C CA . GLU A 1 84 ? 15.844 -11.832 -15.012 1.00 95.06 84 GLU A CA 1
ATOM 618 C C . GLU A 1 84 ? 15.954 -11.561 -13.503 1.00 95.06 84 GLU A C 1
ATOM 620 O O . GLU A 1 84 ? 15.061 -11.932 -12.738 1.00 95.06 84 GLU A O 1
ATOM 625 N N . GLY A 1 85 ? 17.006 -10.852 -13.080 1.00 96.75 85 GLY A N 1
ATOM 626 C CA . GLY A 1 85 ? 17.197 -10.457 -11.683 1.00 96.75 85 GLY A CA 1
ATOM 627 C C . GLY A 1 85 ? 16.100 -9.515 -11.179 1.00 96.75 85 GLY A C 1
ATOM 628 O O . GLY A 1 85 ? 15.578 -9.705 -10.083 1.00 96.75 85 GLY A O 1
ATOM 629 N N . GLY A 1 86 ? 15.689 -8.550 -12.002 1.00 95.19 86 GLY A N 1
ATOM 630 C CA . GLY A 1 86 ? 14.587 -7.635 -11.719 1.00 95.19 86 GLY A CA 1
ATOM 631 C C . GLY A 1 86 ? 13.264 -8.376 -11.575 1.00 95.19 86 GLY A C 1
ATOM 632 O O . GLY A 1 86 ? 12.546 -8.155 -10.608 1.00 95.19 86 GLY A O 1
ATOM 633 N N . GLN A 1 87 ? 12.978 -9.338 -12.455 1.00 97.50 87 GLN A N 1
ATOM 634 C CA . GLN A 1 87 ? 11.783 -10.172 -12.319 1.00 97.50 87 GLN A CA 1
ATOM 635 C C . GLN A 1 87 ? 11.789 -11.000 -11.028 1.00 97.50 87 GLN A C 1
ATOM 637 O O . GLN A 1 87 ? 10.741 -11.160 -10.406 1.00 97.50 87 GLN A O 1
ATOM 642 N N . LEU A 1 88 ? 12.939 -11.542 -10.615 1.00 97.44 88 LEU A N 1
ATOM 643 C CA . LEU A 1 88 ? 13.056 -12.259 -9.343 1.00 97.44 88 LEU A CA 1
ATOM 644 C C . LEU A 1 88 ? 12.801 -11.326 -8.149 1.00 97.44 88 LEU A C 1
ATOM 646 O O . LEU A 1 88 ? 12.028 -11.679 -7.260 1.00 97.44 88 LEU A O 1
ATOM 650 N N . ALA A 1 89 ? 13.400 -10.133 -8.152 1.00 95.56 89 ALA A N 1
ATOM 651 C CA . ALA A 1 89 ? 13.210 -9.131 -7.106 1.00 95.56 89 ALA A CA 1
ATOM 652 C C . ALA A 1 89 ? 11.749 -8.657 -7.017 1.00 95.56 89 ALA A C 1
ATOM 654 O O . ALA A 1 89 ? 11.193 -8.607 -5.921 1.00 95.56 89 ALA A O 1
ATOM 655 N N . THR A 1 90 ? 11.099 -8.396 -8.156 1.00 96.12 90 THR A N 1
ATOM 656 C CA . THR A 1 90 ? 9.674 -8.036 -8.217 1.00 96.12 90 THR A CA 1
ATOM 657 C C . THR A 1 90 ? 8.800 -9.142 -7.631 1.00 96.12 90 THR A C 1
ATOM 659 O O . THR A 1 90 ? 7.956 -8.864 -6.786 1.00 96.12 90 THR A O 1
ATOM 662 N N . ARG A 1 91 ? 9.038 -10.413 -7.985 1.00 97.69 91 ARG A N 1
ATOM 663 C CA . ARG A 1 91 ? 8.294 -11.542 -7.396 1.00 97.69 91 ARG A CA 1
ATOM 664 C C . ARG A 1 91 ? 8.507 -11.656 -5.892 1.00 97.69 91 ARG A C 1
ATOM 666 O O . ARG A 1 91 ? 7.553 -11.921 -5.167 1.00 97.69 91 ARG A O 1
ATOM 673 N N . ALA A 1 92 ? 9.735 -11.450 -5.418 1.00 95.88 92 ALA A N 1
ATOM 674 C CA . ALA A 1 92 ? 10.033 -11.457 -3.992 1.00 95.88 92 ALA A CA 1
ATOM 675 C C . ALA A 1 92 ? 9.267 -10.341 -3.259 1.00 95.88 92 ALA A C 1
ATOM 677 O O . ALA A 1 92 ? 8.606 -10.624 -2.260 1.00 95.88 92 ALA A O 1
ATOM 678 N N . GLY A 1 93 ? 9.266 -9.114 -3.790 1.00 93.19 93 GLY A N 1
ATOM 679 C CA . GLY A 1 93 ? 8.473 -7.997 -3.259 1.00 93.19 93 GLY A CA 1
ATOM 680 C C . GLY A 1 93 ? 6.967 -8.279 -3.266 1.00 93.19 93 GLY A C 1
ATOM 681 O O . GLY A 1 93 ? 6.284 -8.062 -2.263 1.00 93.19 93 GLY A O 1
ATOM 682 N N . ALA A 1 94 ? 6.463 -8.886 -4.341 1.00 96.25 94 ALA A N 1
ATOM 683 C CA . ALA A 1 94 ? 5.057 -9.244 -4.496 1.00 96.25 94 ALA A CA 1
ATOM 684 C C . ALA A 1 94 ? 4.548 -10.209 -3.408 1.00 96.25 94 ALA A C 1
ATOM 686 O O . ALA A 1 94 ? 3.375 -10.158 -3.029 1.00 96.25 94 ALA A O 1
ATOM 687 N N . THR A 1 95 ? 5.420 -11.055 -2.840 1.00 97.31 95 THR A N 1
ATOM 688 C CA . THR A 1 95 ? 5.037 -11.928 -1.715 1.00 97.31 95 THR A CA 1
ATOM 689 C C . THR A 1 95 ? 4.621 -11.136 -0.474 1.00 97.31 95 THR A C 1
ATOM 691 O O . THR A 1 95 ? 3.659 -11.515 0.200 1.00 97.31 95 THR A O 1
ATOM 694 N N . ALA A 1 96 ? 5.274 -10.000 -0.202 1.00 94.56 96 ALA A N 1
ATOM 695 C CA . ALA A 1 96 ? 4.903 -9.114 0.895 1.00 94.56 96 ALA A CA 1
ATOM 696 C C . ALA A 1 96 ? 3.545 -8.454 0.628 1.00 94.56 96 ALA A C 1
ATOM 698 O O . ALA A 1 96 ? 2.693 -8.429 1.516 1.00 94.56 96 ALA A O 1
ATOM 699 N N . ALA A 1 97 ? 3.302 -8.006 -0.610 1.00 95.94 97 ALA A N 1
ATOM 700 C CA . ALA A 1 97 ? 2.022 -7.427 -1.007 1.00 95.94 97 ALA A CA 1
ATOM 701 C C . ALA A 1 97 ? 0.855 -8.414 -0.821 1.00 95.94 97 ALA A C 1
ATOM 703 O O . ALA A 1 97 ? -0.178 -8.055 -0.251 1.00 95.94 97 ALA A O 1
ATOM 704 N N . ILE A 1 98 ? 1.035 -9.682 -1.202 1.00 98.12 98 ILE A N 1
ATOM 705 C CA . ILE A 1 98 ? 0.041 -10.740 -0.959 1.00 98.12 98 ILE A CA 1
ATOM 706 C C . ILE A 1 98 ? -0.160 -10.969 0.546 1.00 98.12 98 ILE A C 1
ATOM 708 O O . ILE A 1 98 ? -1.298 -11.084 1.006 1.00 98.12 98 ILE A O 1
ATOM 712 N N . GLY A 1 99 ? 0.918 -10.986 1.333 1.00 98.12 99 GLY A N 1
ATOM 713 C CA . GLY A 1 99 ? 0.838 -11.076 2.793 1.00 98.12 99 GLY A CA 1
ATOM 714 C C . GLY A 1 99 ? 0.006 -9.943 3.404 1.00 98.12 99 GLY A C 1
ATOM 715 O O . GLY A 1 99 ? -0.890 -10.194 4.213 1.00 98.12 99 GLY A O 1
ATOM 716 N N . TYR A 1 100 ? 0.230 -8.70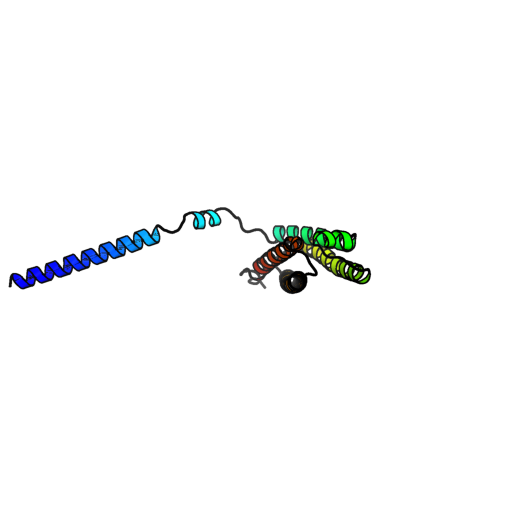3 2.969 1.00 97.94 100 TYR A N 1
ATOM 717 C CA . TYR A 1 100 ? -0.561 -7.547 3.391 1.00 97.94 100 TYR A CA 1
ATOM 718 C C . TYR A 1 100 ? -2.028 -7.658 2.978 1.00 97.94 100 TYR A C 1
ATOM 720 O O . TYR A 1 100 ? -2.909 -7.389 3.798 1.00 97.94 100 TYR A O 1
ATOM 728 N N . ALA A 1 101 ? -2.312 -8.130 1.761 1.00 98.44 101 ALA A N 1
ATOM 729 C CA . ALA A 1 101 ? -3.677 -8.365 1.300 1.00 98.44 101 ALA A CA 1
ATOM 730 C C . ALA A 1 101 ? -4.445 -9.300 2.248 1.00 98.44 101 ALA A C 1
ATOM 732 O O . ALA A 1 101 ? -5.564 -8.991 2.671 1.00 98.44 101 ALA A O 1
ATOM 733 N N . VAL A 1 102 ? -3.814 -10.409 2.644 1.00 98.50 102 VAL A N 1
ATOM 734 C CA . VAL A 1 102 ? -4.364 -11.365 3.614 1.00 98.50 102 VAL A CA 1
ATOM 735 C C . VAL A 1 102 ? -4.571 -10.698 4.974 1.00 98.50 102 VAL A C 1
ATOM 737 O O . VAL A 1 102 ? -5.673 -10.763 5.524 1.00 98.50 102 VAL A O 1
ATOM 740 N N . ILE A 1 103 ? -3.554 -10.007 5.498 1.00 98.44 103 ILE A N 1
ATOM 741 C CA . ILE A 1 103 ? -3.633 -9.312 6.791 1.00 98.44 103 ILE A CA 1
ATOM 742 C C . ILE A 1 103 ? -4.818 -8.343 6.810 1.00 98.44 103 ILE A C 1
ATOM 744 O O . ILE A 1 103 ? -5.627 -8.400 7.735 1.00 98.44 103 ILE A O 1
ATOM 748 N N . PHE A 1 104 ? -4.985 -7.492 5.796 1.00 98.38 104 PHE A N 1
ATOM 749 C CA . PHE A 1 104 ? -6.092 -6.530 5.762 1.00 98.38 104 PHE A CA 1
ATOM 750 C C . PHE A 1 104 ? -7.445 -7.202 5.600 1.00 98.38 104 PHE A C 1
ATOM 752 O O . PHE A 1 104 ? -8.412 -6.791 6.246 1.00 98.38 104 PHE A O 1
ATOM 759 N N . TRP A 1 105 ? -7.527 -8.258 4.789 1.00 98.50 105 TRP A N 1
ATOM 760 C CA . TRP A 1 105 ? -8.775 -8.983 4.588 1.00 98.50 105 TRP A CA 1
ATOM 761 C C . TRP A 1 105 ? -9.320 -9.572 5.889 1.00 98.50 105 TRP A C 1
ATOM 763 O O . TRP A 1 105 ? -10.533 -9.534 6.121 1.00 98.50 105 TRP A O 1
ATOM 773 N N . PHE A 1 106 ? -8.440 -10.086 6.748 1.00 97.81 106 PHE A N 1
ATOM 774 C CA . PHE A 1 106 ? -8.821 -10.621 8.053 1.00 97.81 106 PHE A CA 1
ATOM 775 C C . PHE A 1 106 ? -8.961 -9.523 9.116 1.00 97.81 106 PHE A C 1
ATOM 777 O O . PHE A 1 106 ? -9.923 -9.536 9.886 1.00 97.81 106 PHE A O 1
ATOM 784 N N . ALA A 1 107 ? -8.092 -8.511 9.108 1.00 96.56 107 ALA A N 1
ATOM 785 C CA . ALA A 1 107 ? -8.140 -7.391 10.047 1.00 96.56 107 ALA A CA 1
ATOM 786 C C . ALA A 1 107 ? -9.353 -6.468 9.844 1.00 96.56 107 ALA A C 1
ATOM 788 O O . ALA A 1 107 ? -9.744 -5.761 10.769 1.00 96.56 107 ALA A O 1
ATOM 789 N N . ARG A 1 108 ? -10.010 -6.480 8.675 1.00 95.81 108 ARG A N 1
ATOM 790 C CA . ARG A 1 108 ? -11.157 -5.598 8.378 1.00 95.81 108 ARG A CA 1
ATOM 791 C C . ARG A 1 108 ? -12.344 -5.743 9.333 1.00 95.81 108 ARG A C 1
ATOM 793 O O . ARG A 1 108 ? -13.194 -4.860 9.367 1.00 95.81 108 ARG A O 1
ATOM 800 N N . LYS A 1 109 ? -12.455 -6.861 10.052 1.00 93.25 109 LYS A N 1
ATOM 801 C CA . LYS A 1 109 ? -13.505 -7.092 11.058 1.00 93.25 109 LYS A CA 1
ATOM 802 C C . LYS A 1 109 ? -12.985 -7.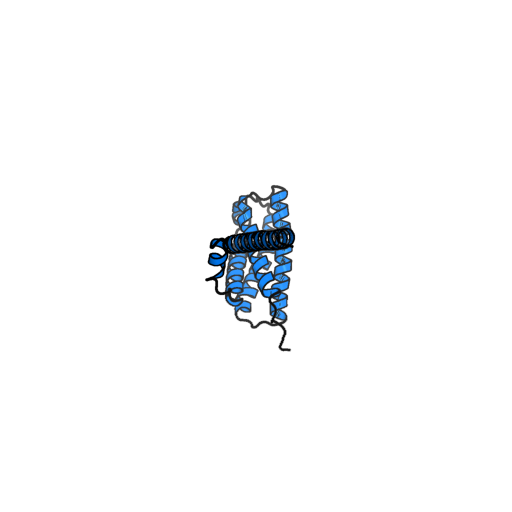000 12.495 1.00 93.25 109 LYS A C 1
ATOM 804 O O . LYS A 1 109 ? -13.772 -7.185 13.414 1.00 93.25 109 LYS A O 1
ATOM 809 N N . ALA A 1 110 ? -11.692 -6.743 12.683 1.00 92.12 110 ALA A N 1
ATOM 810 C CA . ALA A 1 110 ? -11.094 -6.622 14.000 1.00 92.12 110 ALA A CA 1
ATOM 811 C C . ALA A 1 110 ? -11.493 -5.298 14.661 1.00 92.12 110 ALA A C 1
ATOM 813 O O . ALA A 1 110 ? -11.641 -4.264 14.003 1.00 92.12 110 ALA A O 1
ATOM 814 N N . GLU A 1 111 ? -11.639 -5.338 15.980 1.00 90.94 111 GLU A N 1
ATOM 815 C CA . GLU A 1 111 ? -11.801 -4.136 16.787 1.00 90.94 111 GLU A CA 1
ATOM 816 C C . GLU A 1 111 ? -10.484 -3.356 16.874 1.00 90.94 111 GLU A C 1
ATOM 818 O O . GLU A 1 111 ? -9.386 -3.895 16.684 1.00 90.94 111 GLU A O 1
ATOM 823 N N . MET A 1 112 ? -10.594 -2.058 17.159 1.00 90.31 112 MET A N 1
ATOM 824 C CA . MET A 1 112 ? -9.422 -1.207 17.320 1.00 90.31 112 MET A CA 1
ATOM 825 C C . MET A 1 112 ? -8.621 -1.650 18.549 1.00 90.31 112 MET A C 1
ATOM 827 O O . MET A 1 112 ? -9.098 -1.565 19.674 1.00 90.31 112 MET A O 1
ATOM 831 N N . SER A 1 113 ? -7.394 -2.108 18.316 1.00 91.38 113 SER A N 1
ATOM 832 C CA . SER A 1 113 ? -6.483 -2.648 19.328 1.00 91.38 113 SER A CA 1
ATOM 833 C C . SER A 1 113 ? -5.053 -2.175 19.071 1.00 91.38 113 SER A C 1
ATOM 835 O O . SER A 1 113 ? -4.746 -1.652 17.996 1.00 91.38 113 SER A O 1
ATOM 837 N N . ALA A 1 114 ? -4.146 -2.389 20.029 1.00 92.81 114 ALA A N 1
ATOM 838 C CA . ALA A 1 114 ? -2.724 -2.091 19.842 1.00 92.81 114 ALA A CA 1
ATOM 839 C C . ALA A 1 114 ? -2.138 -2.808 18.608 1.00 92.81 114 ALA A C 1
ATOM 841 O O . ALA A 1 114 ? -1.412 -2.192 17.830 1.00 92.81 114 ALA A O 1
ATOM 842 N N . ALA A 1 115 ? -2.528 -4.067 18.378 1.00 94.44 115 ALA A N 1
ATOM 843 C CA . ALA A 1 115 ? -2.114 -4.836 17.206 1.00 94.44 115 ALA A CA 1
ATOM 844 C C . ALA A 1 115 ? -2.626 -4.214 15.898 1.00 94.44 115 ALA A C 1
ATOM 846 O O . ALA A 1 115 ? -1.849 -4.017 14.964 1.00 94.44 115 ALA A O 1
ATOM 847 N N . LEU A 1 116 ? -3.908 -3.831 15.835 1.00 94.94 116 LEU A N 1
ATOM 848 C CA . LEU A 1 116 ? -4.453 -3.185 14.639 1.00 94.94 116 LEU A CA 1
ATOM 849 C C . LEU A 1 116 ? -3.778 -1.833 14.375 1.00 94.94 116 LEU A C 1
ATOM 851 O O . LEU A 1 116 ? -3.448 -1.529 13.234 1.00 94.94 116 LEU A O 1
ATOM 855 N N . ARG A 1 117 ? -3.490 -1.046 15.419 1.00 94.25 117 ARG A N 1
ATOM 856 C CA . ARG A 1 117 ? -2.738 0.211 15.277 1.00 94.25 117 ARG A CA 1
ATOM 857 C C . ARG A 1 117 ? -1.317 -0.013 14.764 1.00 94.25 117 ARG A C 1
ATOM 859 O O . ARG A 1 117 ? -0.870 0.764 13.926 1.00 94.25 117 ARG A O 1
ATOM 866 N N . ALA A 1 118 ? -0.635 -1.064 15.217 1.00 96.19 118 ALA A N 1
ATOM 867 C CA . ALA A 1 118 ? 0.685 -1.431 14.710 1.00 96.19 118 ALA A CA 1
ATOM 868 C C . ALA A 1 118 ? 0.637 -1.822 13.223 1.00 96.19 118 ALA A C 1
ATOM 870 O O . ALA A 1 118 ? 1.493 -1.387 12.457 1.00 96.19 118 ALA A O 1
ATOM 871 N N . ILE A 1 119 ? -0.398 -2.553 12.790 1.00 96.75 119 ILE A N 1
ATOM 872 C CA . ILE A 1 119 ? -0.628 -2.871 11.370 1.00 96.75 119 ILE A CA 1
ATOM 873 C C . ILE A 1 119 ? -0.819 -1.590 10.547 1.00 96.75 119 ILE A C 1
ATOM 875 O O . ILE A 1 119 ? -0.214 -1.453 9.483 1.00 96.75 119 ILE A O 1
ATOM 879 N N . LEU A 1 120 ? -1.632 -0.642 11.030 1.00 96.88 120 LEU A N 1
ATOM 880 C CA . LEU A 1 120 ? -1.846 0.633 10.337 1.00 96.88 120 LEU A CA 1
ATOM 881 C C . LEU A 1 120 ? -0.541 1.436 10.228 1.00 96.88 120 LEU A C 1
ATOM 883 O O . LEU A 1 120 ? -0.205 1.897 9.141 1.00 96.88 120 LEU A O 1
ATOM 887 N N . LEU A 1 121 ? 0.214 1.563 11.324 1.00 97.38 121 LEU A N 1
ATOM 888 C CA . LEU A 1 121 ? 1.488 2.288 11.341 1.00 97.38 121 LEU A CA 1
ATOM 889 C C . LEU A 1 121 ? 2.537 1.638 10.437 1.00 97.38 121 LEU A C 1
ATOM 891 O O . LEU A 1 121 ? 3.199 2.335 9.673 1.00 97.38 121 LEU A O 1
ATOM 895 N N . GLY A 1 122 ? 2.675 0.312 10.498 1.00 97.56 122 GLY A N 1
ATOM 896 C CA . GLY A 1 122 ? 3.602 -0.425 9.641 1.00 97.56 122 GLY A CA 1
ATOM 897 C C . GLY A 1 122 ? 3.326 -0.168 8.161 1.00 97.56 122 GLY A C 1
ATOM 898 O O . GLY A 1 122 ? 4.261 0.005 7.386 1.00 97.56 122 GLY A O 1
ATOM 899 N N . ASN A 1 123 ? 2.051 -0.032 7.787 1.00 97.44 123 ASN A N 1
ATOM 900 C CA . ASN A 1 123 ? 1.668 0.299 6.417 1.00 97.44 123 ASN A CA 1
ATOM 901 C C . ASN A 1 123 ? 1.897 1.754 6.034 1.00 97.44 123 ASN A C 1
ATOM 903 O O . ASN A 1 123 ? 2.265 2.018 4.896 1.00 97.44 123 ASN A O 1
ATOM 907 N N . VAL A 1 124 ? 1.753 2.693 6.970 1.00 98.12 124 VAL A N 1
ATOM 908 C CA . VAL A 1 124 ? 2.191 4.078 6.747 1.00 98.12 124 VAL A CA 1
ATOM 909 C C . VAL A 1 124 ? 3.683 4.106 6.412 1.00 98.12 124 VAL A C 1
ATOM 911 O O . VAL A 1 124 ? 4.068 4.719 5.422 1.00 98.12 124 VAL A O 1
ATOM 914 N N . VAL A 1 125 ? 4.517 3.411 7.191 1.00 97.94 125 VAL A N 1
ATOM 915 C CA . VAL A 1 125 ? 5.969 3.357 6.952 1.00 97.94 125 VAL A CA 1
ATOM 916 C C . VAL A 1 125 ? 6.282 2.686 5.617 1.00 97.94 125 VAL A C 1
ATOM 918 O O . VAL A 1 125 ? 7.023 3.254 4.819 1.00 97.94 125 VAL A O 1
ATOM 921 N N . PHE A 1 126 ? 5.689 1.518 5.353 1.00 97.00 126 PHE A N 1
ATOM 922 C CA . PHE A 1 126 ? 5.856 0.804 4.088 1.00 97.00 126 PHE A CA 1
ATOM 923 C C . PHE A 1 126 ? 5.519 1.700 2.889 1.00 97.00 126 PHE A C 1
ATOM 925 O O . PHE A 1 126 ? 6.347 1.860 2.001 1.00 97.00 126 PHE A O 1
ATOM 932 N N . LEU A 1 127 ? 4.355 2.358 2.897 1.00 97.00 127 LEU A N 1
ATOM 933 C CA . LEU A 1 127 ? 3.914 3.200 1.783 1.00 97.00 127 LEU A CA 1
ATOM 934 C C . LEU A 1 127 ? 4.782 4.445 1.597 1.00 97.00 127 LEU A C 1
ATOM 936 O O . LEU A 1 127 ? 4.998 4.860 0.465 1.00 97.00 127 LEU A O 1
ATOM 940 N N . VAL A 1 128 ? 5.305 5.040 2.675 1.00 97.88 128 VAL A N 1
ATOM 941 C CA . VAL A 1 128 ? 6.268 6.148 2.561 1.00 97.88 128 VAL A CA 1
ATOM 942 C C . VAL A 1 128 ? 7.528 5.691 1.827 1.00 97.88 128 VAL A C 1
ATOM 944 O O . VAL A 1 128 ? 7.980 6.383 0.918 1.00 97.88 128 VAL A O 1
ATOM 947 N N . LEU A 1 129 ? 8.076 4.530 2.192 1.00 97.12 129 LEU A N 1
ATOM 948 C CA . LEU A 1 129 ? 9.261 3.978 1.533 1.00 97.12 129 LEU A CA 1
ATOM 949 C C . LEU A 1 129 ? 8.969 3.607 0.074 1.00 97.12 129 LEU A C 1
ATOM 951 O O . LEU A 1 129 ? 9.752 3.950 -0.808 1.00 97.12 129 LEU A O 1
ATOM 955 N N . GLU A 1 130 ? 7.820 2.991 -0.189 1.00 93.94 130 GLU A N 1
ATOM 956 C CA . GLU A 1 130 ? 7.380 2.607 -1.532 1.00 93.94 130 GLU A CA 1
ATOM 957 C C . GLU A 1 130 ? 7.235 3.827 -2.457 1.00 93.94 130 GLU A C 1
ATOM 959 O O . GLU A 1 130 ? 7.746 3.842 -3.574 1.00 93.94 130 GLU A O 1
ATOM 964 N N . ILE A 1 131 ? 6.606 4.902 -1.970 1.00 95.25 131 ILE A N 1
ATOM 965 C CA . ILE A 1 131 ? 6.458 6.166 -2.708 1.00 95.25 131 ILE A CA 1
ATOM 966 C C . ILE A 1 131 ? 7.822 6.777 -3.037 1.00 95.25 131 ILE A C 1
ATOM 968 O O . ILE A 1 131 ? 7.990 7.322 -4.127 1.00 95.25 131 ILE A O 1
ATOM 972 N N . ILE A 1 132 ? 8.797 6.688 -2.126 1.00 95.62 132 ILE A N 1
ATOM 973 C CA . ILE A 1 132 ? 10.163 7.158 -2.387 1.00 95.62 132 ILE A CA 1
ATOM 974 C C . ILE A 1 132 ? 10.793 6.331 -3.510 1.00 95.62 132 ILE A C 1
ATOM 976 O O . ILE A 1 132 ? 11.317 6.913 -4.456 1.00 95.62 132 ILE A O 1
ATOM 980 N N . VAL A 1 133 ? 10.713 5.000 -3.446 1.00 92.31 133 VAL A N 1
ATOM 981 C CA . VAL A 1 133 ? 11.285 4.106 -4.468 1.00 92.31 133 VAL A CA 1
ATOM 982 C C . VAL A 1 133 ? 10.657 4.359 -5.842 1.00 92.31 133 VAL A C 1
ATOM 984 O O . VAL A 1 133 ? 11.377 4.577 -6.816 1.00 92.31 133 VAL A O 1
ATOM 987 N N . LEU A 1 134 ? 9.326 4.411 -5.921 1.00 90.56 134 LEU A N 1
ATOM 988 C CA . LEU A 1 134 ? 8.604 4.697 -7.164 1.00 90.56 134 LEU A CA 1
ATOM 989 C C . LEU A 1 134 ? 8.904 6.106 -7.690 1.00 90.56 134 LEU A C 1
ATOM 991 O O . LEU A 1 134 ? 9.114 6.293 -8.887 1.00 90.56 134 LEU A O 1
ATOM 995 N N . GLY A 1 135 ? 8.963 7.097 -6.799 1.00 90.94 135 GLY A N 1
ATOM 996 C CA . GLY A 1 135 ? 9.312 8.472 -7.146 1.00 90.94 135 GLY A CA 1
ATOM 997 C C . GLY A 1 135 ? 10.717 8.578 -7.734 1.00 90.94 135 GLY A C 1
ATOM 998 O O . GLY A 1 135 ? 10.900 9.243 -8.751 1.00 90.94 135 GLY A O 1
ATOM 999 N N . LEU A 1 136 ? 11.693 7.875 -7.154 1.00 91.94 136 LEU A N 1
ATOM 1000 C CA . LEU A 1 136 ? 13.049 7.802 -7.699 1.00 91.94 136 LEU A CA 1
ATOM 1001 C C . LEU A 1 136 ? 13.068 7.167 -9.093 1.00 91.94 136 LEU A C 1
ATOM 1003 O O . LEU A 1 136 ? 13.742 7.705 -9.963 1.00 91.94 136 LEU A O 1
ATOM 1007 N N . GLY A 1 137 ? 12.291 6.105 -9.330 1.00 89.62 137 GLY A N 1
ATOM 1008 C CA . GLY A 1 137 ? 12.181 5.476 -10.653 1.00 89.62 137 GLY A CA 1
ATOM 1009 C C . GLY A 1 137 ? 11.581 6.393 -11.727 1.00 89.62 137 GLY A C 1
ATOM 1010 O O . GLY A 1 137 ? 12.004 6.367 -12.881 1.00 89.62 137 GLY A O 1
ATOM 1011 N N . VAL A 1 138 ? 10.623 7.250 -11.361 1.00 90.00 138 VAL A N 1
ATOM 1012 C CA . VAL A 1 138 ? 10.086 8.272 -12.280 1.00 90.00 138 VAL A CA 1
ATOM 1013 C C . VAL A 1 138 ? 11.122 9.367 -12.548 1.00 90.00 138 VAL A C 1
ATOM 1015 O O . VAL A 1 138 ? 11.275 9.806 -13.685 1.00 90.00 138 VAL A O 1
ATOM 1018 N N . LEU A 1 139 ? 11.851 9.810 -11.518 1.00 90.19 139 LEU A N 1
ATOM 1019 C CA . LEU A 1 139 ? 12.862 10.866 -11.641 1.00 90.19 139 LEU A CA 1
ATOM 1020 C C . LEU A 1 139 ? 14.117 10.415 -12.404 1.00 90.19 139 LEU A C 1
ATOM 1022 O O . LEU A 1 139 ? 14.736 11.243 -13.071 1.00 90.19 139 LEU A O 1
ATOM 1026 N N . SER A 1 140 ? 14.491 9.135 -12.324 1.00 90.88 140 SER A N 1
ATOM 1027 C CA . SER A 1 140 ? 15.606 8.560 -13.088 1.00 90.88 140 SER A CA 1
ATOM 1028 C C . SER A 1 140 ? 15.255 8.287 -14.552 1.00 90.88 140 SER A C 1
ATOM 1030 O O . SER A 1 140 ? 16.155 8.126 -15.372 1.00 90.88 140 SER A O 1
ATOM 1032 N N . GLY A 1 141 ? 13.962 8.261 -14.893 1.00 87.94 141 GLY A N 1
ATOM 1033 C CA . GLY A 1 141 ? 13.472 7.896 -16.222 1.00 87.94 141 GLY A CA 1
ATOM 1034 C C . GLY A 1 141 ? 13.332 6.386 -16.446 1.00 87.94 141 GLY A C 1
ATOM 1035 O O . GLY A 1 141 ? 12.958 5.982 -17.545 1.00 87.94 141 GLY A O 1
ATOM 1036 N N . ASP A 1 142 ? 13.575 5.561 -15.421 1.00 86.44 142 ASP A N 1
ATOM 1037 C CA . ASP A 1 142 ? 13.402 4.101 -15.486 1.00 86.44 142 ASP A CA 1
ATOM 1038 C C . ASP A 1 142 ? 11.921 3.694 -15.543 1.00 86.44 142 ASP A C 1
ATOM 1040 O O . ASP A 1 142 ? 11.576 2.611 -16.021 1.00 86.44 142 ASP A O 1
ATOM 1044 N N . MET A 1 143 ? 11.035 4.568 -15.056 1.00 88.31 143 MET A N 1
ATOM 1045 C CA . MET A 1 143 ? 9.586 4.417 -15.110 1.00 88.31 143 MET A CA 1
ATOM 1046 C C . MET A 1 143 ? 8.965 5.553 -15.921 1.00 88.31 143 MET A C 1
ATOM 1048 O O . MET A 1 143 ? 9.200 6.735 -15.668 1.00 88.31 143 MET A O 1
ATOM 1052 N N . SER A 1 144 ? 8.120 5.196 -16.886 1.00 89.06 144 SER A N 1
ATOM 1053 C CA . SER A 1 144 ? 7.408 6.186 -17.694 1.00 89.06 144 SER A CA 1
ATOM 1054 C C . SER A 1 144 ? 6.293 6.874 -16.888 1.00 89.06 144 SER A C 1
ATOM 1056 O O . SER A 1 144 ? 5.800 6.314 -15.903 1.00 89.06 144 SER A O 1
ATOM 1058 N N . PRO A 1 145 ? 5.776 8.034 -17.340 1.00 86.50 145 PRO A N 1
ATOM 1059 C CA . PRO A 1 145 ? 4.618 8.677 -16.713 1.00 86.50 145 PRO A CA 1
ATOM 1060 C C . PRO A 1 145 ? 3.360 7.794 -16.630 1.00 86.50 145 PRO A C 1
ATOM 1062 O O . PRO A 1 145 ? 2.483 8.060 -15.810 1.00 86.50 145 PRO A O 1
ATOM 1065 N N . ALA A 1 146 ? 3.267 6.721 -17.426 1.00 83.69 146 ALA A N 1
ATOM 1066 C CA . ALA A 1 146 ? 2.184 5.742 -17.327 1.00 83.69 146 ALA A CA 1
ATOM 1067 C C . ALA A 1 146 ? 2.177 4.974 -15.988 1.00 83.69 146 ALA A C 1
ATOM 1069 O O . ALA A 1 146 ? 1.151 4.402 -15.632 1.00 83.69 146 ALA A O 1
ATOM 1070 N N . GLY A 1 147 ? 3.277 4.997 -15.221 1.00 80.44 147 GLY A N 1
ATOM 1071 C CA . GLY A 1 147 ? 3.366 4.448 -13.861 1.00 80.44 147 GLY A CA 1
ATOM 1072 C C . GLY A 1 147 ? 2.794 5.350 -12.759 1.00 80.44 147 GLY A C 1
ATOM 1073 O O . GLY A 1 147 ? 2.538 4.884 -11.647 1.00 80.44 147 GLY A O 1
ATOM 1074 N N . LEU A 1 148 ? 2.512 6.626 -13.051 1.00 84.69 148 LEU A N 1
ATOM 1075 C CA . LEU A 1 148 ? 1.973 7.581 -12.072 1.00 84.69 148 LEU A CA 1
ATOM 1076 C C . LEU A 1 148 ? 0.658 7.145 -11.401 1.00 84.69 148 LEU A C 1
ATOM 1078 O O . LEU A 1 148 ? 0.511 7.410 -10.207 1.00 84.69 148 LEU A O 1
ATOM 1082 N N . PRO A 1 149 ? -0.292 6.462 -12.071 1.00 86.88 149 PRO A N 1
ATOM 1083 C CA . PRO A 1 149 ? -1.475 5.934 -11.398 1.00 86.88 149 PRO A CA 1
ATOM 1084 C C . PRO A 1 149 ? -1.135 5.003 -10.226 1.00 86.88 149 PRO A C 1
ATOM 1086 O O . PRO A 1 149 ? -1.805 5.062 -9.196 1.00 86.88 149 PRO A O 1
ATOM 1089 N N . GLY A 1 150 ? -0.068 4.201 -10.332 1.00 86.50 150 GLY A N 1
ATOM 1090 C CA . GLY A 1 150 ? 0.420 3.371 -9.227 1.00 86.50 150 GLY A CA 1
ATOM 1091 C C . GLY A 1 150 ? 0.899 4.217 -8.046 1.00 86.50 150 GLY A C 1
ATOM 1092 O O . GLY A 1 150 ? 0.532 3.959 -6.899 1.00 86.50 150 GLY A O 1
ATOM 1093 N N . LEU A 1 151 ? 1.636 5.297 -8.317 1.00 90.25 151 LEU A N 1
ATOM 1094 C CA . LEU A 1 151 ? 2.060 6.255 -7.292 1.00 90.25 151 LEU A CA 1
ATOM 1095 C C . LEU A 1 151 ? 0.858 6.929 -6.609 1.00 90.25 151 LEU A C 1
ATOM 1097 O O . LEU A 1 151 ? 0.817 7.038 -5.384 1.00 90.25 151 LEU A O 1
ATOM 1101 N N . VAL A 1 152 ? -0.156 7.324 -7.385 1.00 93.19 152 VAL A N 1
ATOM 1102 C CA . VAL A 1 152 ? -1.398 7.916 -6.863 1.00 93.19 152 VAL A CA 1
ATOM 1103 C C . VAL A 1 152 ? -2.119 6.942 -5.933 1.00 93.19 152 VAL A C 1
ATOM 1105 O O . VAL A 1 152 ? -2.545 7.341 -4.851 1.00 93.19 152 VAL A O 1
ATOM 1108 N N . VAL A 1 153 ? -2.223 5.664 -6.305 1.00 94.44 153 VAL A N 1
ATOM 1109 C CA . VAL A 1 153 ? -2.828 4.632 -5.447 1.00 94.44 153 VAL A CA 1
ATOM 1110 C C . VAL A 1 153 ? -2.067 4.498 -4.127 1.00 94.44 153 VAL A C 1
ATOM 1112 O O . VAL A 1 153 ? -2.698 4.487 -3.069 1.00 94.44 153 VAL A O 1
ATOM 1115 N N . ASN A 1 154 ? -0.732 4.472 -4.161 1.00 95.00 154 ASN A N 1
ATOM 1116 C CA . ASN A 1 154 ? 0.090 4.413 -2.950 1.00 95.00 154 ASN A CA 1
ATOM 1117 C C . ASN A 1 154 ? -0.122 5.637 -2.044 1.00 95.00 154 ASN A C 1
ATOM 1119 O O . ASN A 1 154 ? -0.287 5.488 -0.833 1.00 95.00 154 ASN A O 1
ATOM 1123 N N . VAL A 1 155 ? -0.214 6.842 -2.616 1.00 96.75 155 VAL A N 1
ATOM 1124 C CA . VAL A 1 155 ? -0.524 8.072 -1.866 1.00 96.75 155 VAL A CA 1
ATOM 1125 C C . VAL A 1 155 ? -1.919 8.009 -1.239 1.00 96.75 155 VAL A C 1
ATOM 1127 O O . VAL A 1 155 ? -2.085 8.348 -0.067 1.00 96.75 155 VAL A O 1
ATOM 1130 N N . LEU A 1 156 ? -2.931 7.547 -1.979 1.00 96.38 156 LEU A N 1
ATOM 1131 C CA . LEU A 1 156 ? -4.294 7.406 -1.457 1.00 96.38 156 LEU A CA 1
ATOM 1132 C C . LEU A 1 156 ? -4.359 6.400 -0.303 1.00 96.38 156 LEU A C 1
ATOM 1134 O O . LEU A 1 156 ? -5.013 6.664 0.710 1.00 96.38 156 LEU A O 1
ATOM 1138 N N . LEU A 1 157 ? -3.659 5.271 -0.428 1.00 97.12 157 LEU A N 1
ATOM 1139 C CA . LEU A 1 157 ? -3.535 4.296 0.650 1.00 97.12 157 LEU A CA 1
ATOM 1140 C C . LEU A 1 157 ? -2.823 4.904 1.859 1.00 97.12 157 LEU A C 1
ATOM 1142 O O . LEU A 1 157 ? -3.316 4.744 2.974 1.00 97.12 157 LEU A O 1
ATOM 1146 N N . LEU A 1 158 ? -1.734 5.650 1.656 1.00 97.88 158 LEU A N 1
ATOM 1147 C CA . LEU A 1 158 ? -0.975 6.287 2.733 1.00 97.88 158 LEU A CA 1
ATOM 1148 C C . LEU A 1 158 ? -1.861 7.252 3.522 1.00 97.88 158 LEU A C 1
ATOM 1150 O O . LEU A 1 158 ? -1.902 7.198 4.751 1.00 97.88 158 LEU A O 1
ATOM 1154 N N . VAL A 1 159 ? -2.617 8.094 2.816 1.00 96.81 159 VAL A N 1
ATOM 1155 C CA . VAL A 1 159 ? -3.581 9.014 3.429 1.00 96.81 159 VAL A CA 1
ATOM 1156 C C . VAL A 1 159 ? -4.650 8.240 4.198 1.00 96.81 159 VAL A C 1
ATOM 1158 O O . VAL A 1 159 ? -4.978 8.616 5.322 1.00 96.81 159 VAL A O 1
ATOM 1161 N N . GLY A 1 160 ? -5.169 7.142 3.643 1.00 95.69 160 GLY A N 1
ATOM 1162 C CA . GLY A 1 160 ? -6.154 6.296 4.314 1.00 95.69 160 GLY A CA 1
ATOM 1163 C C . GLY A 1 160 ? -5.619 5.656 5.599 1.00 95.69 160 GLY A C 1
ATOM 1164 O O . GLY A 1 160 ? -6.215 5.822 6.666 1.00 95.69 160 GLY A O 1
ATOM 1165 N N . PHE A 1 161 ? -4.472 4.977 5.530 1.00 96.88 161 PHE A N 1
ATOM 1166 C CA . PHE A 1 161 ? -3.824 4.359 6.689 1.00 96.88 161 PHE A CA 1
ATOM 1167 C C . PHE A 1 161 ? -3.453 5.405 7.747 1.00 96.88 161 PHE A C 1
ATOM 1169 O O . PHE A 1 161 ? -3.751 5.210 8.927 1.00 96.88 161 PHE A O 1
ATOM 1176 N N . GLY A 1 162 ? -2.892 6.543 7.331 1.00 96.06 162 GLY A N 1
ATOM 1177 C CA . GLY A 1 162 ? -2.573 7.666 8.209 1.00 96.06 162 GLY A CA 1
ATOM 1178 C C . GLY A 1 162 ? -3.814 8.233 8.898 1.00 96.06 162 GLY A C 1
ATOM 1179 O O . GLY A 1 162 ? -3.827 8.378 10.120 1.00 96.06 162 GLY A O 1
ATOM 1180 N N . TYR A 1 163 ? -4.895 8.474 8.151 1.00 94.62 163 TYR A N 1
ATOM 1181 C CA . TYR A 1 163 ? -6.161 8.956 8.704 1.00 94.62 163 TYR A CA 1
ATOM 1182 C C . TYR A 1 163 ? -6.691 8.034 9.809 1.00 94.62 163 TYR A C 1
ATOM 1184 O O . TYR A 1 163 ? -7.037 8.505 10.893 1.00 94.62 163 TYR A O 1
ATOM 1192 N N . PHE A 1 164 ? -6.729 6.718 9.571 1.00 93.75 164 PHE A N 1
ATOM 1193 C CA . PHE A 1 164 ? -7.215 5.767 10.574 1.00 93.75 164 PHE A CA 1
ATOM 1194 C C . PHE A 1 164 ? -6.252 5.574 11.750 1.00 93.75 164 PHE A C 1
ATOM 1196 O O . PHE A 1 164 ? -6.715 5.301 12.856 1.00 93.75 164 PHE A O 1
ATOM 1203 N N . TYR A 1 165 ? -4.945 5.743 11.544 1.00 93.56 165 TYR A N 1
ATOM 1204 C CA . TYR A 1 165 ? -3.947 5.653 12.608 1.00 93.56 165 TYR A CA 1
ATOM 1205 C C . TYR A 1 165 ? -3.983 6.856 13.565 1.00 93.56 165 TYR A C 1
ATOM 1207 O O . TYR A 1 165 ? -3.931 6.677 14.787 1.00 93.56 165 TYR A O 1
ATOM 1215 N N . PHE A 1 166 ? -4.091 8.074 13.022 1.00 89.94 166 PHE A N 1
ATOM 1216 C CA . PHE A 1 166 ? -4.070 9.321 13.794 1.00 89.94 166 PHE A CA 1
ATOM 1217 C C . PHE A 1 166 ? -5.439 9.734 14.346 1.00 89.94 166 PHE A C 1
ATOM 1219 O O . PHE A 1 166 ? -5.514 10.681 15.130 1.00 89.94 166 PHE A O 1
ATOM 1226 N N . LYS A 1 167 ? -6.525 9.042 13.978 1.00 85.06 167 LYS A N 1
ATOM 1227 C CA . LYS A 1 167 ? -7.874 9.362 14.460 1.00 85.06 167 LYS A CA 1
ATOM 1228 C C . LYS A 1 167 ? -7.947 9.301 16.003 1.00 85.06 167 LYS A C 1
ATOM 1230 O O . LYS A 1 167 ? -7.777 8.220 16.576 1.00 85.06 167 LYS 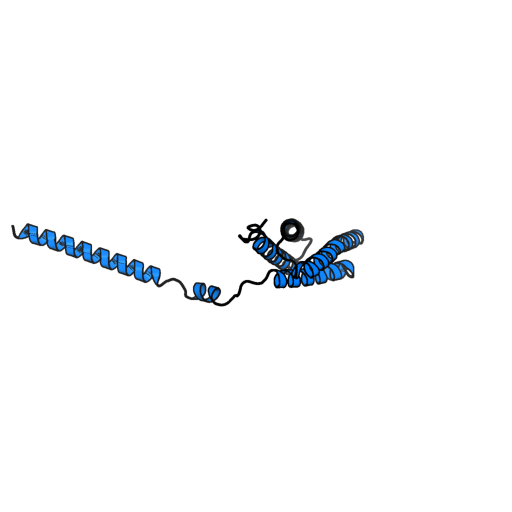A O 1
ATOM 1235 N N . PRO A 1 168 ? -8.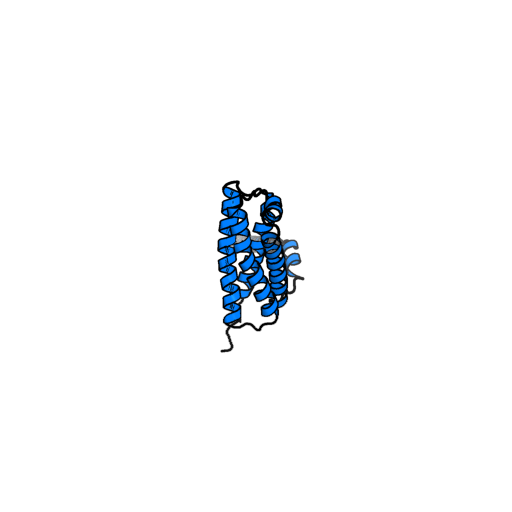252 10.421 16.694 1.00 58.50 168 PRO A N 1
ATOM 1236 C CA . PRO A 1 168 ? -8.361 10.453 18.153 1.00 58.50 168 PRO A CA 1
ATOM 1237 C C . PRO A 1 168 ? -9.534 9.593 18.649 1.00 58.50 168 PRO A C 1
ATOM 1239 O O . PRO A 1 168 ? -10.642 9.701 18.126 1.00 58.50 168 PRO A O 1
ATOM 1242 N N . GLY A 1 169 ? -9.298 8.751 19.663 1.00 57.25 169 GLY A N 1
ATOM 1243 C CA . GLY A 1 169 ? -10.330 7.915 20.306 1.00 57.25 169 GLY A CA 1
ATOM 1244 C C . GLY A 1 169 ? -9.990 6.426 20.469 1.00 57.25 169 GLY A C 1
ATOM 1245 O O . GLY A 1 169 ? -10.749 5.702 21.099 1.00 57.25 169 GLY A O 1
ATOM 1246 N N . ALA A 1 170 ? -8.850 5.962 19.953 1.00 53.28 170 ALA A N 1
ATOM 1247 C CA . ALA A 1 170 ? -8.517 4.535 19.851 1.00 53.28 170 ALA A CA 1
ATOM 1248 C C . ALA A 1 170 ? -7.919 3.858 21.111 1.00 53.28 170 ALA A C 1
ATOM 1250 O O . ALA A 1 170 ? -7.590 2.680 21.040 1.00 53.28 170 ALA A O 1
ATOM 1251 N N . LEU A 1 171 ? -7.729 4.566 22.234 1.00 50.38 171 LEU A N 1
ATOM 1252 C CA . LEU A 1 171 ? -7.070 4.016 23.439 1.00 50.38 171 LEU A CA 1
ATOM 1253 C C . LEU A 1 171 ? -7.734 4.401 24.774 1.00 50.38 171 LEU A C 1
ATOM 1255 O O . LEU A 1 171 ? -7.130 4.238 25.826 1.00 50.38 171 LEU A O 1
ATOM 1259 N N . ARG A 1 172 ? -8.962 4.930 24.781 1.00 50.00 172 ARG A N 1
ATOM 1260 C CA . ARG A 1 172 ? -9.578 5.407 26.037 1.00 50.00 172 ARG A CA 1
ATOM 1261 C C . ARG A 1 172 ? -10.154 4.311 26.947 1.00 50.00 172 ARG A C 1
ATOM 1263 O O . ARG A 1 172 ? -10.769 4.643 27.952 1.00 50.00 172 ARG A O 1
ATOM 1270 N N . THR A 1 173 ? -9.943 3.041 26.620 1.00 48.94 173 THR A N 1
ATOM 1271 C CA . THR A 1 173 ? -10.366 1.897 27.435 1.00 48.94 173 THR A CA 1
ATOM 1272 C C . THR A 1 173 ? -9.279 0.828 27.398 1.00 48.94 173 THR A C 1
ATOM 1274 O O . THR A 1 173 ? -9.318 -0.081 26.569 1.00 48.94 173 THR A O 1
ATOM 1277 N N . ALA A 1 174 ? -8.279 0.988 28.254 1.00 40.19 174 ALA A N 1
ATOM 1278 C CA . ALA A 1 174 ? -7.450 -0.098 28.754 1.00 40.19 174 ALA A CA 1
ATOM 1279 C C . ALA A 1 174 ? -7.427 0.036 30.276 1.00 40.19 174 ALA A C 1
ATOM 1281 O O . ALA A 1 174 ? -7.324 1.199 30.735 1.00 40.19 174 ALA A O 1
#

Nearest PDB structures (foldseek):
  7pru-assembly1_B  TM=2.516E-01  e=6.237E+00  Thermochaetoides thermophila DSM 1495

Sequence (174 aa):
MARLAALSTAGEEVELSNERQVLFALQVARQRVPSVILAVQKGAKPMKLSTFLAIAAVIYGIFGVGELLAPAQFLATMGVTLNEGGQLATRAGATAAIGYAVIFWFARKAEMSAALRAILLGNVVFLVLEIIVLGLGVLSGDMSPAGLPGLVVNVLLLVGFGYFYFKPGALRTA

pLDDT: mean 84.58, std 16.27, range [40.19, 98.5]

Foldseek 3Di:
DVVVVVVVVVVVVVVVVVVVVVVVVVVVVVVPPPCVVVVVPDDDDPDQLLRLLQVLLVVLQVQLVCLQPPVQVSQVLQVAHDDPVRSVVSNVVSVVSNVSSVVSNVCSPPAQDPVVLVNLVVLLVVLVVVLVVVVVCVVVVNTHPSCVVVSVVSVVSNCVSVCVNPDPDRPPDD

Secondary structure (DSSP, 8-state):
-HHHHHHHHHHHHHHHHHHHHHHHHHHHHHH-S-HHHHHHTSS-PPPPHHHHHHHHHHHHHHHHHHHHH-HHHHHHTTT----HHHHHHHHHHHHHHHHHHHHHHHHTTPPS-HHHHHHHHHHHHHHHHHHHHHHHHHHHTSS-GGGHHHHHHHHHHHHHHHHHHH-TTTTS--